Protein AF-Q9NPH9-F1 (afdb_monomer)

InterPro domains:
  IPR009079 Four-helical cytokine-like, core [G3DSA:1.20.1250.10] (32-166)
  IPR009079 Four-helical cytokine-like, core [SSF47266] (28-167)
  IPR020423 Interleukin-10, conserved site [PS00520] (74-94)
  IPR020443 Interleukin-10/19/20/24/26 [PF00726] (58-164)
  IPR020443 Interleukin-10/19/20/24/26 [PTHR48482] (6-169)

GO terms:
  GO:0001819 positive regulation of cytokine production (P, IDA)
  GO:0005125 cytokine activity (F, IDA)
  GO:0005576 extracellular region (C, IDA)
  GO:0005829 cytosol (C, IDA)
  GO:0045944 positive regulation of transcription by RNA polymerase II (P, IDA)
  GO:0032874 positive regulation of stress-activated MAPK cascade (P, IDA)
  GO:0046427 positive regulation of receptor signaling pathway via JAK-STAT (P, IDA)
  GO:0051897 positive regulation of phosphatidylinositol 3-kinase/protein kinase B signal transduction (P, IDA)
  GO:0050680 negative regulation of epithelial cell proliferation (P, IDA)
  GO:0070374 positive regulation of ERK1 and ERK2 cascade (P, IDA)
  GO:0007267 cell-cell signaling (P, TAS)
  GO:0005576 extracellular region (C, TAS)

Nearest PDB structures (foldseek):
  1lk3-assembly2_B  TM=7.742E-01  e=1.056E-04  Homo sapiens
  3dgc-assembly1_L  TM=6.276E-01  e=2.672E-03  Homo sapiens
  1m4r-assembly1_A  TM=6.116E-01  e=4.617E-03  Homo sapiens
  5t5w-assembly1_C  TM=5.402E-01  e=2.307E+00  Homo sapiens
  1cnt-assembly1_1  TM=4.475E-01  e=2.958E+00  Homo sapiens

Foldseek 3Di:
DPPVPCCVQPPPPDDDPDDPDPDDPPPPLLAQDPLVVLLVLLVVLVVLLVVVLVVDDALPPPPDALDDPVLLVCCLPPLLSVLLVLVCCLCVQLVPDPPPDPSSVVSSVSSVVSSVSVCSVRDDDDDPDDDPSSVVSVVVLPVVPPSSNSNCSVCVSVVSVSSNVSSVPPD

Radius of gyration: 18.12 Å; Cα contacts (8 Å, |Δi|>4): 121; chains: 1; bounding box: 45×43×51 Å

Organism: Homo sapiens (NCBI:txid9606)

Sequence (171 aa):
MLVNFILRCGLLLVTLSLAIAKHKQSSFTKSCYPRGTLSQAVDALYIKAAWLKATIPEDRIKNIRLLKKKTKKQFMKNCQFQEQLLSFFMEDVFGQLQLQGCKKIRFVEDFHSLRQKLSHCISCASSAREMKSITRMKRIFYRIGNKGIYKAISELDILLSWIKKLLESSQ

Solvent-accessible surface area (backbone atoms only — not comparable to full-atom values): 10486 Å² total; per-residue (Å²): 144,73,74,69,67,54,54,77,77,57,78,84,86,75,85,84,90,72,80,87,68,84,71,76,79,68,86,68,74,68,66,49,67,60,64,66,63,55,48,52,52,51,55,54,44,52,58,46,46,54,54,51,47,71,75,48,72,80,65,81,65,81,92,64,73,81,88,39,78,70,54,52,58,41,48,74,71,31,55,62,52,39,50,54,50,55,46,43,45,55,57,62,37,54,62,68,45,84,72,72,52,69,70,50,48,50,45,52,53,51,50,50,52,48,54,56,51,47,55,40,59,51,86,52,82,89,67,93,70,82,49,71,70,55,56,54,39,50,54,54,36,60,73,53,45,79,57,25,42,32,42,53,52,69,45,40,68,58,54,51,52,50,52,51,51,45,60,70,66,66,119

Structure (mmCIF, N/CA/C/O backbone):
data_AF-Q9NPH9-F1
#
_entry.id   AF-Q9NPH9-F1
#
loop_
_atom_site.group_PDB
_atom_site.id
_atom_site.type_symbol
_atom_site.label_atom_id
_atom_site.label_alt_id
_atom_site.label_comp_id
_atom_site.label_asym_id
_atom_site.label_entity_id
_atom_site.label_seq_id
_atom_site.pdbx_PDB_ins_code
_atom_site.Cartn_x
_atom_site.Cartn_y
_atom_site.Cartn_z
_atom_site.occupancy
_atom_site.B_iso_or_equiv
_atom_site.auth_seq_id
_atom_site.auth_comp_id
_atom_site.auth_asym_id
_atom_site.auth_atom_id
_atom_site.pdbx_PDB_model_num
ATOM 1 N N . MET A 1 1 ? -30.668 26.064 2.840 1.00 47.31 1 MET A N 1
ATOM 2 C CA . MET A 1 1 ? -29.296 26.527 2.514 1.00 47.31 1 MET A CA 1
ATOM 3 C C . MET A 1 1 ? -28.461 25.429 1.830 1.00 47.31 1 MET A C 1
ATOM 5 O O . MET A 1 1 ? -27.363 25.128 2.276 1.00 47.31 1 MET A O 1
ATOM 9 N N . LEU A 1 2 ? -28.961 24.816 0.745 1.00 50.06 2 LEU A N 1
ATOM 10 C CA . LEU A 1 2 ? -28.302 23.675 0.071 1.00 50.06 2 LEU A CA 1
ATOM 11 C C . LEU A 1 2 ? -27.801 24.007 -1.354 1.00 50.06 2 LEU A C 1
ATOM 13 O O . LEU A 1 2 ? -27.032 23.255 -1.939 1.00 50.06 2 LEU A O 1
ATOM 17 N N . VAL A 1 3 ? -28.216 25.152 -1.905 1.00 50.88 3 VAL A N 1
ATOM 18 C CA . VAL A 1 3 ? -28.078 25.476 -3.338 1.00 50.88 3 VAL A CA 1
ATOM 19 C C . VAL A 1 3 ? -26.716 26.109 -3.684 1.00 50.88 3 VAL A C 1
ATOM 21 O O . VAL A 1 3 ? -26.229 25.958 -4.798 1.00 50.88 3 VAL A O 1
ATOM 24 N N . ASN A 1 4 ? -26.013 26.708 -2.716 1.00 49.88 4 ASN A N 1
ATOM 25 C CA . ASN A 1 4 ? -24.726 27.382 -2.964 1.00 49.88 4 ASN A CA 1
ATOM 26 C C . ASN A 1 4 ? -23.490 26.460 -2.940 1.00 49.88 4 ASN A C 1
ATOM 28 O O . ASN A 1 4 ? -22.413 26.875 -3.364 1.00 49.88 4 ASN A O 1
ATOM 32 N N . PHE A 1 5 ? -23.599 25.218 -2.452 1.00 45.75 5 PHE A N 1
ATOM 33 C CA . PHE A 1 5 ? -22.420 24.352 -2.277 1.00 45.75 5 PHE A CA 1
ATOM 34 C C . PHE A 1 5 ? -22.034 23.591 -3.553 1.00 45.75 5 PHE A C 1
ATOM 36 O O . PHE A 1 5 ? -20.860 23.296 -3.774 1.00 45.75 5 PHE A O 1
ATOM 43 N N . ILE A 1 6 ? -23.010 23.345 -4.430 1.00 51.31 6 ILE A N 1
ATOM 44 C CA . ILE A 1 6 ? -22.791 22.735 -5.749 1.00 51.31 6 ILE A CA 1
ATOM 45 C C . ILE A 1 6 ? -22.125 23.749 -6.698 1.00 51.31 6 ILE A C 1
ATOM 47 O O . ILE A 1 6 ? -21.291 23.380 -7.520 1.00 51.31 6 ILE A O 1
ATOM 51 N N . LEU A 1 7 ? -22.364 25.046 -6.485 1.00 53.09 7 LEU A N 1
ATOM 52 C CA . LEU A 1 7 ? -21.832 26.132 -7.307 1.00 53.09 7 LEU A CA 1
ATOM 53 C C . LEU A 1 7 ? -20.306 26.332 -7.173 1.00 53.09 7 LEU A C 1
ATOM 55 O O . LEU A 1 7 ? -19.668 26.820 -8.096 1.00 53.09 7 LEU A O 1
ATOM 59 N N . ARG A 1 8 ? -19.684 25.924 -6.054 1.00 53.66 8 ARG A N 1
ATOM 60 C CA . ARG A 1 8 ? -18.225 26.072 -5.836 1.00 53.66 8 ARG A CA 1
ATOM 61 C C . ARG A 1 8 ? -17.375 24.874 -6.266 1.00 53.66 8 ARG A C 1
ATOM 63 O O . ARG A 1 8 ? -16.157 25.010 -6.340 1.00 53.66 8 ARG A O 1
ATOM 70 N N . CYS A 1 9 ? -17.988 23.727 -6.559 1.00 58.88 9 CYS A N 1
ATOM 71 C CA . CYS A 1 9 ? -17.294 22.572 -7.148 1.00 58.88 9 CYS A CA 1
ATOM 72 C C . CYS A 1 9 ? -17.786 22.242 -8.568 1.00 58.88 9 CYS A C 1
ATOM 74 O O . CYS A 1 9 ? -17.168 21.412 -9.223 1.00 58.88 9 CYS A O 1
ATOM 76 N N . GLY A 1 10 ? -18.852 22.892 -9.054 1.00 46.88 10 GLY A N 1
ATOM 77 C CA . GLY A 1 10 ? -19.528 22.560 -10.311 1.00 46.88 10 GLY A CA 1
ATOM 78 C C . GLY A 1 10 ? -19.914 23.764 -11.173 1.00 46.88 10 GLY A C 1
ATOM 79 O O . GLY A 1 10 ? -21.005 23.767 -11.731 1.00 46.88 10 GLY A O 1
ATOM 80 N N . LEU A 1 11 ? -19.042 24.771 -11.310 1.00 52.25 11 LEU A N 1
ATOM 81 C CA . LEU A 1 11 ? -19.232 25.861 -12.279 1.00 52.25 11 LEU A CA 1
ATOM 82 C C . LEU A 1 11 ? -18.297 25.732 -13.489 1.00 52.25 11 LEU A C 1
ATOM 84 O O . LEU A 1 11 ? -17.481 26.604 -13.746 1.00 52.25 11 LEU A O 1
ATOM 88 N N . LEU A 1 12 ? -18.418 24.626 -14.225 1.00 50.47 12 LEU A N 1
ATOM 89 C CA . LEU A 1 12 ? -18.003 24.521 -15.630 1.00 50.47 12 LEU A CA 1
ATOM 90 C C . LEU A 1 12 ? -18.979 23.584 -16.363 1.00 50.47 12 LEU A C 1
ATOM 92 O O . LEU A 1 12 ? -18.614 22.531 -16.870 1.00 50.47 12 LEU A O 1
ATOM 96 N N . LEU A 1 13 ? -20.256 23.964 -16.381 1.00 47.03 13 LEU A N 1
ATOM 97 C CA . LEU A 1 13 ? -21.241 23.455 -17.338 1.00 47.03 13 LEU A CA 1
ATOM 98 C C . LEU A 1 13 ? -21.888 24.656 -18.027 1.00 47.03 13 LEU A C 1
ATOM 100 O O . LEU A 1 13 ? -23.047 24.980 -17.798 1.00 47.03 13 LEU A O 1
ATOM 104 N N . VAL A 1 14 ? -21.090 25.351 -18.838 1.00 58.16 14 VAL A N 1
ATOM 105 C CA . VAL A 1 14 ? -21.556 26.359 -19.793 1.00 58.16 14 VAL A CA 1
ATOM 106 C C . VAL A 1 14 ? -20.788 26.125 -21.097 1.00 58.16 14 VAL A C 1
ATOM 108 O O . VAL A 1 14 ? -19.613 26.451 -21.214 1.00 58.16 14 VAL A O 1
ATOM 111 N N . THR A 1 15 ? -21.469 25.440 -22.019 1.00 50.47 15 THR A N 1
ATOM 112 C CA . THR A 1 15 ? -21.299 25.460 -23.483 1.00 50.47 15 THR A CA 1
ATOM 113 C C . THR A 1 15 ? -19.872 25.392 -24.046 1.00 50.47 15 THR A C 1
ATOM 115 O O . THR A 1 15 ? -19.269 26.415 -24.361 1.00 50.47 15 THR A O 1
ATOM 118 N N . LEU A 1 16 ? -19.385 24.178 -24.325 1.00 49.97 16 LEU A N 1
ATOM 119 C CA . LEU A 1 16 ? -18.360 23.968 -25.354 1.00 49.97 16 LEU A CA 1
ATOM 120 C C . LEU A 1 16 ? -18.829 22.915 -26.366 1.00 49.97 16 LEU A C 1
ATOM 122 O O . LEU A 1 16 ? -18.339 21.792 -26.433 1.00 49.97 16 LEU A O 1
ATOM 126 N N . SER A 1 17 ? -19.828 23.285 -27.157 1.00 46.22 17 SER A N 1
ATOM 127 C CA . SER A 1 17 ? -20.087 22.678 -28.456 1.00 46.22 17 SER A CA 1
ATOM 128 C C . SER A 1 17 ? -19.199 23.380 -29.479 1.00 46.22 17 SER A C 1
ATOM 130 O O . SER A 1 17 ? -19.593 24.420 -29.986 1.00 46.22 17 SER A O 1
ATOM 132 N N . LEU A 1 18 ? -18.003 22.848 -29.755 1.00 54.47 18 LEU A N 1
ATOM 133 C CA . LEU A 1 18 ? -17.266 23.112 -30.998 1.00 54.47 18 LEU A CA 1
ATOM 134 C C . LEU A 1 18 ? -16.181 22.036 -31.213 1.00 54.47 18 LEU A C 1
ATOM 136 O O . LEU A 1 18 ? -15.230 21.927 -30.448 1.00 54.47 18 LEU A O 1
ATOM 140 N N . ALA A 1 19 ? -16.362 21.251 -32.277 1.00 52.44 19 ALA A N 1
ATOM 141 C CA . ALA A 1 19 ? -15.342 20.492 -33.004 1.00 52.44 19 ALA A CA 1
ATOM 142 C C . ALA A 1 19 ? -14.420 19.540 -32.208 1.00 52.44 19 ALA A C 1
ATOM 144 O O . ALA A 1 19 ? -13.246 19.823 -31.977 1.00 52.44 19 ALA A O 1
ATOM 145 N N . ILE A 1 20 ? -14.882 18.306 -31.968 1.00 53.62 20 ILE A N 1
ATOM 146 C CA . ILE A 1 20 ? -13.955 17.167 -31.884 1.00 53.62 20 ILE A CA 1
ATOM 147 C C . ILE A 1 20 ? -13.510 16.862 -33.318 1.00 53.62 20 ILE A C 1
ATOM 149 O O . ILE A 1 20 ? -14.086 16.026 -34.016 1.00 53.62 20 ILE A O 1
ATOM 153 N N . ALA A 1 21 ? -12.496 17.588 -33.784 1.00 53.72 21 ALA A N 1
ATOM 154 C CA . ALA A 1 21 ? -11.709 17.146 -34.919 1.00 53.72 21 ALA A CA 1
ATOM 155 C C . ALA A 1 21 ? -11.165 15.751 -34.582 1.00 53.72 21 ALA A C 1
ATOM 157 O O . ALA A 1 21 ? -10.571 15.548 -33.521 1.00 53.72 21 ALA A O 1
ATOM 158 N N . LYS A 1 22 ? -11.392 14.785 -35.478 1.00 45.22 22 LYS A N 1
ATOM 159 C CA . LYS A 1 22 ? -10.756 13.464 -35.460 1.00 45.22 22 LYS A CA 1
ATOM 160 C C . LYS A 1 22 ? -9.239 13.660 -35.494 1.00 45.22 22 LYS A C 1
ATOM 162 O O . LYS A 1 22 ? -8.631 13.659 -36.562 1.00 45.22 22 LYS A O 1
ATOM 167 N N . HIS A 1 23 ? -8.621 13.833 -34.332 1.00 45.97 23 HIS A N 1
ATOM 168 C CA . HIS A 1 23 ? -7.181 13.747 -34.221 1.00 45.97 23 HIS A CA 1
ATOM 169 C C . HIS A 1 23 ? -6.832 12.279 -34.440 1.00 45.97 23 HIS A C 1
ATOM 171 O O . HIS A 1 23 ? -7.112 11.423 -33.600 1.00 45.97 23 HIS A O 1
ATOM 177 N N . LYS A 1 24 ? -6.262 11.992 -35.616 1.00 41.03 24 LYS A N 1
ATOM 178 C CA . LYS A 1 24 ? -5.525 10.760 -35.905 1.00 41.03 24 LYS A CA 1
ATOM 179 C C . LYS A 1 24 ? -4.691 10.445 -34.667 1.00 41.03 24 LYS A C 1
ATOM 181 O O . LYS A 1 24 ? -3.828 11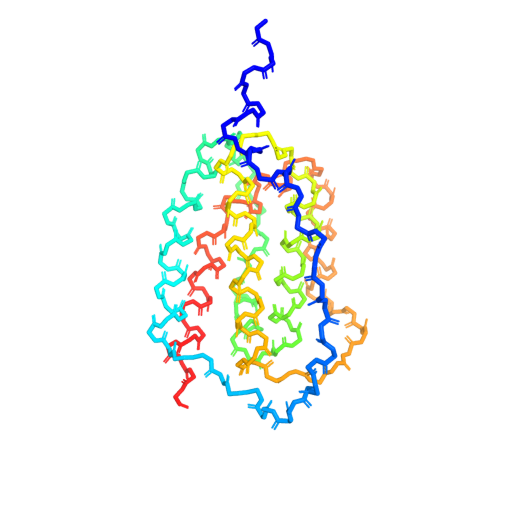.238 -34.291 1.00 41.03 24 LYS A O 1
ATOM 186 N N . GLN A 1 25 ? -4.994 9.339 -34.003 1.00 44.53 25 GLN A N 1
ATOM 187 C CA . GLN A 1 25 ? -4.185 8.833 -32.910 1.00 44.53 25 GLN A CA 1
ATOM 188 C C . GLN A 1 25 ? -2.848 8.445 -33.539 1.00 44.53 25 GLN A C 1
ATOM 190 O O . GLN A 1 25 ? -2.726 7.381 -34.142 1.00 44.53 25 GLN A O 1
ATOM 195 N N . SER A 1 26 ? -1.878 9.363 -33.519 1.00 41.09 26 SER A N 1
ATOM 196 C CA . SER A 1 26 ? -0.515 8.997 -33.861 1.00 41.09 26 SER A CA 1
ATOM 197 C C . SER A 1 26 ? -0.116 7.910 -32.875 1.00 41.09 26 SER A C 1
ATOM 199 O O . SER A 1 26 ? -0.468 7.949 -31.691 1.00 41.09 26 SER A O 1
ATOM 201 N N . SER A 1 27 ? 0.560 6.895 -33.391 1.00 43.25 27 SER A N 1
ATOM 202 C CA . SER A 1 27 ? 1.155 5.821 -32.617 1.00 43.25 27 SER A CA 1
ATOM 203 C C . SER A 1 27 ? 2.280 6.390 -31.751 1.00 43.25 27 SER A C 1
ATOM 205 O O . SER A 1 27 ? 3.456 6.141 -31.996 1.00 43.25 27 SER A O 1
ATOM 207 N N . PHE A 1 28 ? 1.941 7.197 -30.748 1.00 49.34 28 PHE A N 1
ATOM 208 C CA . PHE A 1 28 ? 2.839 7.454 -29.643 1.00 49.34 28 PHE A CA 1
ATOM 209 C C . PHE A 1 28 ? 2.951 6.128 -28.905 1.00 49.34 28 PHE A C 1
ATOM 211 O O . PHE A 1 28 ? 2.032 5.706 -28.197 1.00 49.34 28 PHE A O 1
ATOM 218 N N . THR A 1 29 ? 4.072 5.437 -29.116 1.00 56.03 29 THR A N 1
ATOM 219 C CA . THR A 1 29 ? 4.568 4.437 -28.174 1.00 56.03 29 THR A CA 1
ATOM 220 C C . THR A 1 29 ? 4.394 5.033 -26.786 1.00 56.03 29 THR A C 1
ATOM 222 O O . THR A 1 29 ? 4.951 6.098 -26.521 1.00 56.03 29 THR A O 1
ATOM 225 N N . LYS A 1 30 ? 3.546 4.417 -25.951 1.00 63.69 30 LYS A N 1
ATOM 226 C CA . LYS A 1 30 ? 3.245 4.898 -24.599 1.00 63.69 30 LYS A CA 1
ATOM 227 C C . LYS A 1 30 ? 4.547 4.937 -23.803 1.00 63.69 30 LYS A C 1
ATOM 229 O O . LYS A 1 30 ? 4.932 3.942 -23.201 1.00 63.69 30 LYS A O 1
ATOM 234 N N . SER A 1 31 ? 5.253 6.059 -23.845 1.00 77.38 31 SER A N 1
ATOM 235 C CA . SER A 1 31 ? 6.422 6.270 -23.012 1.00 77.38 31 SER A CA 1
ATOM 236 C C . SER A 1 31 ? 5.932 6.450 -21.586 1.00 77.38 31 SER A C 1
ATOM 238 O O . SER A 1 31 ? 4.980 7.198 -21.340 1.00 77.38 31 SER A O 1
ATOM 240 N N . CYS A 1 32 ? 6.579 5.774 -20.644 1.00 85.69 32 CYS A N 1
ATOM 241 C CA . CYS A 1 32 ? 6.327 6.009 -19.232 1.00 85.69 32 CYS A CA 1
ATOM 242 C C . CYS A 1 32 ? 6.530 7.497 -18.898 1.00 85.69 32 CYS A C 1
ATOM 244 O O . CYS A 1 32 ? 7.422 8.155 -19.437 1.00 85.69 32 CYS A O 1
ATOM 246 N N . TYR A 1 33 ? 5.697 8.030 -18.005 1.00 87.31 33 TYR A N 1
ATOM 247 C CA . TYR A 1 33 ? 5.866 9.391 -17.501 1.00 87.31 33 TYR A CA 1
ATOM 248 C C . TYR A 1 33 ? 7.199 9.526 -16.747 1.00 87.31 33 TYR A C 1
ATOM 250 O O . TYR A 1 33 ? 7.626 8.565 -16.100 1.00 87.31 33 TYR A O 1
ATOM 258 N N . PRO A 1 34 ? 7.835 10.714 -16.745 1.00 88.88 34 PRO A N 1
ATOM 259 C CA . PRO A 1 34 ? 9.049 10.931 -15.969 1.00 88.88 34 PRO A CA 1
ATOM 260 C C . PRO A 1 34 ? 8.847 10.552 -14.499 1.00 88.88 34 PRO A C 1
ATOM 262 O O . PRO A 1 34 ? 7.853 10.932 -13.870 1.00 88.88 34 PRO A O 1
ATOM 265 N N . ARG A 1 35 ? 9.817 9.829 -13.925 1.00 87.94 35 ARG A N 1
ATOM 266 C CA . ARG A 1 35 ? 9.748 9.326 -12.542 1.00 87.94 35 ARG A CA 1
ATOM 267 C C . ARG A 1 35 ? 9.454 10.438 -11.532 1.00 87.94 35 ARG A C 1
ATOM 269 O O . ARG A 1 35 ? 8.642 10.239 -10.632 1.00 87.94 35 ARG A O 1
ATOM 276 N N . GLY A 1 36 ? 10.061 11.615 -11.711 1.00 91.00 36 GLY A N 1
ATOM 277 C CA . GLY A 1 36 ? 9.828 12.785 -10.859 1.00 91.00 36 GLY A CA 1
ATOM 278 C C . GLY A 1 36 ? 8.357 13.210 -10.825 1.00 91.00 36 GLY A C 1
ATOM 279 O O . GLY A 1 36 ? 7.804 13.417 -9.749 1.00 91.00 36 GLY A O 1
ATOM 280 N N . THR A 1 37 ? 7.689 13.232 -11.981 1.00 92.50 37 THR A N 1
ATOM 281 C CA . THR A 1 37 ? 6.261 13.564 -12.091 1.00 92.50 37 THR A CA 1
ATOM 282 C C . THR A 1 37 ? 5.377 12.537 -11.383 1.00 92.50 37 THR A C 1
ATOM 284 O O . THR A 1 37 ? 4.415 12.905 -10.708 1.00 92.50 37 THR A O 1
ATOM 287 N N . LEU A 1 38 ? 5.693 11.245 -11.512 1.00 93.56 38 LEU A N 1
ATOM 288 C CA . LEU A 1 38 ? 4.961 10.177 -10.824 1.00 93.56 38 LEU A CA 1
ATOM 289 C C . LEU A 1 38 ? 5.169 10.242 -9.307 1.00 93.56 38 LEU A C 1
ATOM 291 O O . LEU A 1 38 ? 4.197 10.163 -8.560 1.00 93.56 38 LEU A O 1
ATOM 295 N N . SER A 1 39 ? 6.410 10.441 -8.851 1.00 94.25 39 SER A N 1
ATOM 296 C CA . SER A 1 39 ? 6.721 10.579 -7.423 1.00 94.25 39 SER A CA 1
ATOM 297 C C . SER A 1 39 ? 5.991 11.771 -6.807 1.00 94.25 39 SER A C 1
ATOM 299 O O . SER A 1 39 ? 5.344 11.616 -5.777 1.00 94.25 39 SER A O 1
ATOM 301 N N . GLN A 1 40 ? 6.007 12.932 -7.469 1.00 95.31 40 GLN A N 1
ATOM 302 C CA . GLN A 1 40 ? 5.276 14.119 -7.017 1.00 95.31 40 GLN A CA 1
ATOM 303 C C . GLN A 1 40 ? 3.763 13.872 -6.927 1.00 95.31 40 GLN A C 1
ATOM 305 O O . G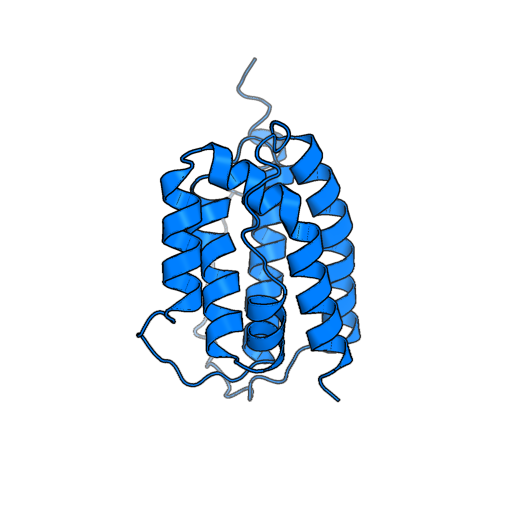LN A 1 40 ? 3.118 14.323 -5.981 1.00 95.31 40 GLN A O 1
ATOM 310 N N . ALA A 1 41 ? 3.187 13.124 -7.875 1.00 96.31 41 ALA A N 1
ATOM 311 C CA . ALA A 1 41 ? 1.774 12.752 -7.820 1.00 96.31 41 ALA A CA 1
ATOM 312 C C . ALA A 1 41 ? 1.462 11.851 -6.611 1.00 96.31 41 ALA A C 1
ATOM 314 O O . ALA A 1 41 ? 0.440 12.044 -5.949 1.00 96.31 41 ALA A O 1
ATOM 315 N N . VAL A 1 42 ? 2.349 10.902 -6.287 1.00 97.12 42 VAL A N 1
ATOM 316 C CA . VAL A 1 42 ? 2.222 10.054 -5.089 1.00 97.12 42 VAL A CA 1
ATOM 317 C C . VAL A 1 42 ? 2.353 10.885 -3.807 1.00 97.12 42 VAL A C 1
ATOM 319 O O . VAL A 1 42 ? 1.554 10.710 -2.889 1.00 97.12 42 VAL A O 1
ATOM 322 N N . ASP A 1 43 ? 3.294 11.829 -3.753 1.00 97.00 43 ASP A N 1
ATOM 323 C CA . ASP A 1 43 ? 3.496 12.716 -2.599 1.00 97.00 43 ASP A CA 1
ATOM 324 C C . ASP A 1 43 ? 2.284 13.634 -2.358 1.00 97.00 43 ASP A C 1
ATOM 326 O O . ASP A 1 43 ? 1.814 13.777 -1.226 1.00 97.00 43 ASP A O 1
ATOM 330 N N . ALA A 1 44 ? 1.687 14.182 -3.420 1.00 96.69 44 ALA A N 1
ATOM 331 C CA . ALA A 1 44 ? 0.442 14.943 -3.317 1.00 96.69 44 ALA A CA 1
ATOM 332 C C . ALA A 1 44 ? -0.726 14.077 -2.805 1.00 96.69 44 ALA A C 1
ATOM 334 O O . ALA A 1 44 ? -1.539 14.531 -1.991 1.00 96.69 44 ALA A O 1
ATOM 335 N N . LEU A 1 45 ? -0.803 12.819 -3.249 1.00 97.69 45 LEU A N 1
ATOM 336 C CA . LEU A 1 45 ? -1.809 11.867 -2.783 1.00 97.69 45 LEU A CA 1
ATOM 337 C C . LEU A 1 45 ? -1.623 11.486 -1.316 1.00 97.69 45 LEU A C 1
ATOM 339 O O . LEU A 1 45 ? -2.629 11.307 -0.642 1.00 97.69 45 LEU A O 1
ATOM 343 N N . TYR A 1 46 ? -0.397 11.426 -0.789 1.00 97.06 46 TYR A N 1
ATOM 344 C CA . TYR A 1 46 ? -0.166 11.202 0.644 1.00 97.06 46 TYR A CA 1
ATOM 345 C C . TYR A 1 46 ? -0.839 12.266 1.511 1.00 97.06 46 TYR A C 1
ATOM 347 O O . TYR A 1 46 ? -1.538 11.939 2.473 1.00 97.06 46 TYR A O 1
ATOM 355 N N . ILE A 1 47 ? -0.690 13.539 1.136 1.00 96.00 47 ILE A N 1
ATOM 356 C CA . ILE A 1 47 ? -1.317 14.657 1.849 1.00 96.00 47 ILE A CA 1
ATOM 357 C C . ILE A 1 47 ? -2.841 14.523 1.773 1.00 96.00 47 ILE A C 1
ATOM 359 O O . ILE A 1 47 ? -3.534 14.574 2.790 1.00 96.00 47 ILE A O 1
ATOM 363 N N . LYS A 1 48 ? -3.387 14.300 0.572 1.00 96.44 48 LYS A N 1
ATOM 364 C CA . LYS A 1 48 ? -4.839 14.167 0.367 1.00 96.44 48 LYS A CA 1
ATOM 365 C C . LYS A 1 48 ? -5.416 12.907 1.032 1.00 96.44 48 LYS A C 1
ATOM 367 O O . LYS A 1 48 ? -6.544 12.957 1.515 1.00 96.44 48 LYS A O 1
ATOM 372 N N . ALA A 1 49 ? -4.647 11.824 1.131 1.00 96.38 49 ALA A N 1
ATOM 373 C CA . ALA A 1 49 ? -5.010 10.600 1.842 1.00 96.38 49 ALA A CA 1
ATOM 374 C C . ALA A 1 49 ? -5.152 10.841 3.348 1.00 96.38 49 ALA A C 1
ATOM 376 O O . ALA A 1 49 ? -6.112 10.361 3.949 1.00 96.38 49 ALA A O 1
ATOM 377 N N . ALA A 1 50 ? -4.250 11.623 3.953 1.00 95.81 50 ALA A N 1
ATOM 378 C CA . ALA A 1 50 ? -4.361 12.014 5.357 1.00 95.81 50 ALA A CA 1
ATOM 379 C C . ALA A 1 50 ? -5.646 12.820 5.613 1.00 95.81 50 ALA A C 1
ATOM 381 O O . ALA A 1 50 ? -6.393 12.517 6.546 1.00 95.81 50 ALA A O 1
ATOM 382 N N . TRP A 1 51 ? -5.965 13.775 4.730 1.00 94.25 51 TRP A N 1
ATOM 383 C CA . TRP A 1 51 ? -7.236 14.502 4.784 1.00 94.25 51 TRP A CA 1
ATOM 384 C C . TRP A 1 51 ? -8.441 13.574 4.623 1.00 94.25 51 TRP A C 1
ATOM 386 O O . TRP A 1 51 ? -9.383 13.670 5.402 1.00 94.25 51 TRP A O 1
ATOM 396 N N . LEU A 1 52 ? -8.422 12.662 3.646 1.00 94.50 52 LEU A N 1
ATOM 397 C CA . LEU A 1 52 ? -9.510 11.709 3.430 1.00 94.50 52 LEU A CA 1
ATOM 398 C C . LEU A 1 52 ? -9.735 10.835 4.670 1.00 94.50 52 LEU A C 1
ATOM 400 O O . LEU A 1 52 ? -10.873 10.701 5.120 1.00 94.50 52 LEU A O 1
ATOM 404 N N . LYS A 1 53 ? -8.656 10.307 5.257 1.00 94.19 53 LYS A N 1
ATOM 405 C CA . LYS A 1 53 ? -8.684 9.498 6.481 1.00 94.19 53 LYS A CA 1
ATOM 406 C C . LYS A 1 53 ? -9.302 10.253 7.660 1.00 94.19 53 LYS A C 1
ATOM 408 O O . LYS A 1 53 ? -10.047 9.651 8.420 1.00 94.19 53 LYS A O 1
ATOM 413 N N . ALA A 1 54 ? -9.070 11.561 7.772 1.00 93.25 54 ALA A N 1
ATOM 414 C CA . ALA A 1 54 ? -9.686 12.401 8.803 1.00 93.25 54 ALA A CA 1
ATOM 415 C C . ALA A 1 54 ? -11.193 12.665 8.585 1.00 93.25 54 ALA A C 1
ATOM 417 O O . ALA A 1 54 ? -11.880 13.075 9.514 1.00 93.25 54 ALA A O 1
ATOM 418 N N . THR A 1 55 ? -11.726 12.441 7.376 1.00 91.62 55 THR A N 1
ATOM 419 C CA . THR A 1 55 ? -13.154 12.674 7.054 1.00 91.62 55 THR A CA 1
ATOM 420 C C . THR A 1 55 ? -14.049 11.446 7.217 1.00 91.62 55 THR A C 1
ATOM 422 O O . THR A 1 55 ? -15.249 11.523 6.944 1.00 91.62 55 THR A O 1
ATOM 425 N N . ILE A 1 56 ? -13.478 10.304 7.596 1.00 90.75 56 ILE A N 1
ATOM 426 C CA . ILE A 1 56 ? -14.197 9.040 7.768 1.00 90.75 56 ILE A CA 1
ATOM 427 C C . ILE A 1 56 ? -14.097 8.566 9.225 1.00 90.75 56 ILE A C 1
ATOM 429 O O . ILE A 1 56 ? -13.157 8.944 9.925 1.00 90.75 56 ILE A O 1
ATOM 433 N N . PRO A 1 57 ? -15.030 7.722 9.700 1.00 93.75 57 PRO A N 1
ATOM 434 C CA . PRO A 1 57 ? -14.887 7.057 10.989 1.00 93.75 57 PRO A CA 1
ATOM 435 C C . PRO A 1 57 ? -13.573 6.275 11.097 1.00 93.75 57 PRO A C 1
ATOM 437 O O . PRO A 1 57 ? -13.106 5.678 10.125 1.00 93.75 57 PRO A O 1
ATOM 440 N N . GLU A 1 58 ? -13.000 6.236 12.300 1.00 93.81 58 GLU A N 1
ATOM 441 C CA . GLU A 1 58 ? -11.764 5.497 12.553 1.00 93.81 58 GLU A CA 1
ATOM 442 C C . GLU A 1 58 ? -11.946 3.987 12.309 1.00 93.81 58 GLU A C 1
ATOM 444 O O . GLU A 1 58 ? -12.947 3.377 12.701 1.00 93.81 58 GLU A O 1
ATOM 449 N N . ASP A 1 59 ? -10.933 3.352 11.718 1.00 96.00 59 ASP A N 1
ATOM 450 C CA . ASP A 1 59 ? -10.856 1.898 11.642 1.00 96.00 59 ASP A CA 1
ATOM 451 C C . ASP A 1 59 ? -10.605 1.275 13.026 1.00 96.00 59 ASP A C 1
ATOM 453 O O . ASP A 1 59 ? -9.484 1.257 13.546 1.00 96.00 59 ASP A O 1
ATOM 457 N N . ARG A 1 60 ? -11.665 0.704 13.602 1.00 95.00 60 ARG A N 1
ATOM 458 C CA . ARG A 1 60 ? -11.627 -0.007 14.890 1.00 95.00 60 ARG A CA 1
ATOM 459 C C . ARG A 1 60 ? -11.289 -1.500 14.776 1.00 95.00 60 ARG A C 1
ATOM 461 O O . ARG A 1 60 ? -11.161 -2.168 15.797 1.00 95.00 60 ARG A O 1
ATOM 468 N N . ILE A 1 61 ? -11.134 -2.063 13.575 1.00 94.75 61 ILE A N 1
ATOM 469 C CA . ILE A 1 61 ? -10.887 -3.504 13.394 1.00 94.75 61 ILE A CA 1
ATOM 470 C C . ILE A 1 61 ? -9.374 -3.761 13.362 1.00 94.75 61 ILE A C 1
ATOM 472 O O . ILE A 1 61 ? -8.771 -3.847 12.299 1.00 94.75 61 ILE A O 1
ATOM 476 N N . LYS A 1 62 ? -8.711 -3.908 14.509 1.00 93.06 62 LYS A N 1
ATOM 477 C CA . LYS A 1 62 ? -7.234 -4.015 14.533 1.00 93.06 62 LYS A CA 1
ATOM 478 C C . LYS A 1 62 ? -6.679 -5.403 14.142 1.00 93.06 62 LYS A C 1
ATOM 480 O O . LYS A 1 62 ? -5.541 -5.504 13.698 1.00 93.06 62 LYS A O 1
ATOM 485 N N . ASN A 1 63 ? -7.475 -6.473 14.238 1.00 94.62 63 ASN A N 1
ATOM 486 C CA . ASN A 1 63 ? -7.049 -7.860 13.961 1.00 94.62 63 ASN A CA 1
ATOM 487 C C . ASN A 1 63 ? -7.089 -8.267 12.471 1.00 94.62 63 ASN A C 1
ATOM 489 O O . ASN A 1 63 ? -6.621 -9.347 12.104 1.00 94.62 63 ASN A O 1
ATOM 493 N N . ILE A 1 64 ? -7.647 -7.425 11.597 1.00 95.38 64 ILE A N 1
ATOM 494 C CA . ILE A 1 64 ? -7.718 -7.669 10.153 1.00 95.38 64 ILE A CA 1
ATOM 495 C C . ILE A 1 64 ? -6.851 -6.640 9.435 1.00 95.38 64 ILE A C 1
ATOM 497 O O . ILE A 1 64 ? -7.024 -5.440 9.615 1.00 95.38 64 ILE A O 1
ATOM 501 N N . ARG A 1 65 ? -5.970 -7.122 8.557 1.00 96.31 65 ARG A N 1
ATOM 502 C CA . ARG A 1 65 ? -5.190 -6.292 7.634 1.00 96.31 65 ARG A CA 1
ATOM 503 C C . ARG A 1 65 ? -5.489 -6.696 6.197 1.00 96.31 65 ARG A C 1
ATOM 505 O O . ARG A 1 65 ? -5.362 -7.886 5.877 1.00 96.31 65 ARG A O 1
ATOM 512 N N . LEU A 1 66 ? -5.879 -5.745 5.351 1.00 97.62 66 LEU A N 1
ATOM 513 C CA . LEU A 1 66 ? -6.137 -5.997 3.929 1.00 97.62 66 LEU A CA 1
ATOM 514 C C . LEU A 1 66 ? -4.808 -6.122 3.170 1.00 97.62 66 LEU A C 1
ATOM 516 O O . LEU A 1 66 ? -4.554 -7.134 2.509 1.00 97.62 66 LEU A O 1
ATOM 520 N N . LEU A 1 67 ? -3.906 -5.160 3.363 1.00 97.62 67 LEU A N 1
ATOM 521 C CA . LEU A 1 67 ? -2.599 -5.070 2.719 1.00 97.62 67 LEU A CA 1
ATOM 522 C C . LEU A 1 67 ? -1.517 -5.762 3.558 1.00 97.62 67 LEU A C 1
ATOM 524 O O . LEU A 1 67 ? -0.872 -5.181 4.431 1.00 97.62 67 LEU A O 1
ATOM 528 N N . LYS A 1 68 ? -1.297 -7.052 3.288 1.00 97.12 68 LYS A N 1
ATOM 529 C CA . LYS A 1 68 ? -0.366 -7.920 4.030 1.00 97.12 68 LYS A CA 1
ATOM 530 C C . LYS A 1 68 ? 1.052 -7.900 3.439 1.00 97.12 68 LYS A C 1
ATOM 532 O O . LYS A 1 68 ? 1.254 -7.681 2.250 1.00 97.12 68 LYS A O 1
ATOM 537 N N . LYS A 1 69 ? 2.064 -8.287 4.229 1.00 95.69 69 LYS A N 1
ATOM 538 C CA . LYS A 1 69 ? 3.464 -8.434 3.757 1.00 95.69 69 LYS A CA 1
ATOM 539 C C . LYS A 1 69 ? 3.594 -9.347 2.527 1.00 95.69 69 LYS A C 1
ATOM 541 O O . LYS A 1 69 ? 4.407 -9.091 1.645 1.00 95.69 69 LYS A O 1
ATOM 546 N N . LYS A 1 70 ? 2.774 -10.401 2.445 1.00 95.31 70 LYS A N 1
ATOM 547 C CA . LYS A 1 70 ? 2.740 -11.298 1.279 1.00 95.31 70 LYS A CA 1
ATOM 548 C C . LYS A 1 70 ? 2.212 -10.616 0.012 1.00 95.31 70 LYS A C 1
ATOM 550 O O . LYS A 1 70 ? 2.769 -10.842 -1.055 1.00 95.31 70 LYS A O 1
ATOM 555 N N . THR A 1 71 ? 1.195 -9.759 0.128 1.00 96.38 71 THR A N 1
ATOM 556 C CA . THR A 1 71 ? 0.648 -9.026 -1.021 1.00 96.38 71 THR A CA 1
ATOM 557 C C . THR A 1 71 ? 1.573 -7.889 -1.437 1.00 96.38 71 THR A C 1
ATOM 559 O O . THR A 1 71 ? 1.679 -7.642 -2.628 1.00 96.38 71 THR A O 1
ATOM 562 N N . LYS A 1 72 ? 2.363 -7.308 -0.517 1.00 97.44 72 LYS A N 1
ATOM 563 C CA . LYS A 1 72 ? 3.478 -6.410 -0.877 1.00 97.44 72 LYS A CA 1
ATOM 564 C C . LYS A 1 72 ? 4.439 -7.068 -1.868 1.00 97.44 72 LYS A C 1
ATOM 566 O O . LYS A 1 72 ? 4.786 -6.471 -2.876 1.00 97.44 72 LYS A O 1
ATOM 571 N N . LYS A 1 73 ? 4.868 -8.311 -1.602 1.00 96.19 73 LYS A N 1
ATOM 572 C CA . LYS A 1 73 ? 5.778 -9.042 -2.505 1.00 96.19 73 LYS A CA 1
ATOM 573 C C . LYS A 1 73 ? 5.167 -9.241 -3.896 1.00 96.19 73 LYS A C 1
ATOM 575 O O . LYS A 1 73 ? 5.887 -9.125 -4.878 1.00 96.19 73 LYS A O 1
ATOM 580 N N . GLN A 1 74 ? 3.864 -9.528 -3.968 1.00 95.62 74 GLN A N 1
ATOM 581 C CA . GLN A 1 74 ? 3.149 -9.644 -5.243 1.00 95.62 74 GLN A CA 1
ATOM 582 C C . GLN A 1 74 ? 3.058 -8.293 -5.951 1.00 95.62 74 GLN A C 1
ATOM 584 O O . GLN A 1 74 ? 3.376 -8.219 -7.130 1.00 95.62 74 GLN A O 1
ATOM 589 N N . PHE A 1 75 ? 2.732 -7.225 -5.221 1.00 96.00 75 PHE A N 1
ATOM 590 C CA . PHE A 1 75 ? 2.683 -5.870 -5.761 1.00 96.00 75 PHE A CA 1
ATOM 591 C C . PHE A 1 75 ? 4.015 -5.429 -6.365 1.00 96.00 75 PHE A C 1
ATOM 593 O O . PHE A 1 75 ? 4.019 -4.797 -7.405 1.00 96.00 75 PHE A O 1
ATOM 600 N N . MET A 1 76 ? 5.155 -5.802 -5.784 1.00 94.31 76 MET A N 1
ATOM 601 C CA . MET A 1 76 ? 6.458 -5.428 -6.351 1.00 94.31 76 MET A CA 1
ATOM 602 C C . MET A 1 76 ? 6.857 -6.223 -7.605 1.00 94.31 76 MET A C 1
ATOM 604 O O . MET A 1 76 ? 7.776 -5.806 -8.295 1.00 94.31 76 MET A O 1
ATOM 608 N N . LYS A 1 77 ? 6.246 -7.386 -7.871 1.00 92.38 77 LYS A N 1
ATOM 609 C CA . LYS A 1 77 ? 6.737 -8.341 -8.887 1.00 92.38 77 LYS A CA 1
ATOM 610 C C . LYS A 1 77 ? 5.734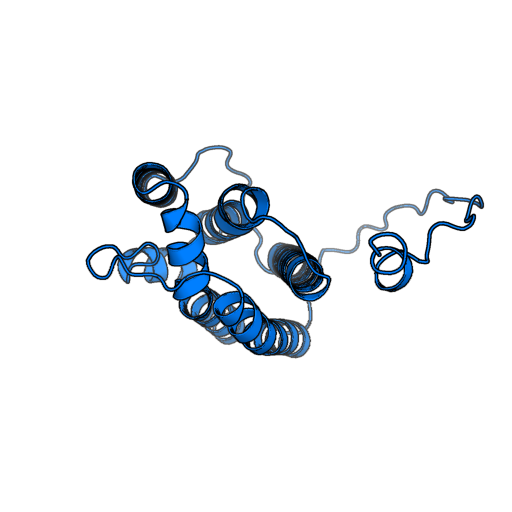 -8.692 -9.979 1.00 92.38 77 LYS A C 1
ATOM 612 O O . LYS A 1 77 ? 6.117 -9.291 -10.974 1.00 92.38 77 LYS A O 1
ATOM 617 N N . ASN A 1 78 ? 4.451 -8.426 -9.766 1.00 92.88 78 ASN A N 1
ATOM 618 C CA . ASN A 1 78 ? 3.391 -8.919 -10.628 1.00 92.88 78 ASN A CA 1
ATOM 619 C C . ASN A 1 78 ? 2.496 -7.756 -11.061 1.00 92.88 78 ASN A C 1
ATOM 621 O O . ASN A 1 78 ? 1.723 -7.230 -10.260 1.00 92.88 78 ASN A O 1
ATOM 625 N N . CYS A 1 79 ? 2.596 -7.395 -12.340 1.00 92.56 79 CYS A N 1
ATOM 626 C CA . CYS A 1 79 ? 1.824 -6.312 -12.941 1.00 92.56 79 CYS A CA 1
ATOM 627 C C . CYS A 1 79 ? 0.311 -6.523 -12.827 1.00 92.56 79 CYS A C 1
ATOM 629 O O . CYS A 1 79 ? -0.431 -5.577 -12.584 1.00 92.56 79 CYS A O 1
ATOM 631 N N . GLN A 1 80 ? -0.152 -7.771 -12.926 1.00 93.62 80 GLN A N 1
ATOM 632 C CA . GLN A 1 80 ? -1.570 -8.102 -12.851 1.00 93.62 80 GLN A CA 1
ATOM 633 C C . GLN A 1 80 ? -2.086 -7.858 -11.434 1.00 93.62 80 GLN A C 1
ATOM 635 O O . GLN A 1 80 ? -3.181 -7.341 -11.247 1.00 93.62 80 GLN A O 1
ATOM 640 N N . PHE A 1 81 ? -1.271 -8.165 -10.421 1.00 94.81 81 PHE A N 1
ATOM 641 C CA . PHE A 1 81 ? -1.603 -7.840 -9.039 1.00 94.81 81 PHE A CA 1
ATOM 642 C C . PHE A 1 81 ? -1.626 -6.327 -8.802 1.00 94.81 81 PHE A C 1
ATOM 644 O O . PHE A 1 81 ? -2.476 -5.852 -8.055 1.00 94.81 81 PHE A O 1
ATOM 651 N N . GLN A 1 82 ? -0.696 -5.575 -9.405 1.00 94.81 82 GLN A N 1
ATOM 652 C CA . GLN A 1 82 ? -0.670 -4.111 -9.316 1.00 94.81 82 GLN A CA 1
ATOM 653 C C . GLN A 1 82 ? -1.954 -3.515 -9.897 1.00 94.81 82 GLN A C 1
ATOM 655 O O . GLN A 1 82 ? -2.640 -2.770 -9.203 1.00 94.81 82 GLN A O 1
ATOM 660 N N . GLU A 1 83 ? -2.300 -3.892 -11.130 1.00 93.62 83 GLU A N 1
ATOM 661 C CA . GLU A 1 83 ? -3.502 -3.431 -11.826 1.00 93.62 83 GLU A CA 1
ATOM 662 C C . GLU A 1 83 ? -4.761 -3.789 -11.031 1.00 93.62 83 GLU A C 1
ATOM 664 O O . GLU A 1 83 ? -5.481 -2.885 -10.614 1.00 93.62 83 GLU A O 1
ATOM 669 N N . GLN A 1 84 ? -4.959 -5.066 -10.690 1.00 95.44 84 GLN A N 1
ATOM 670 C CA . GLN A 1 84 ? -6.157 -5.508 -9.972 1.00 95.44 84 GLN A CA 1
ATOM 671 C C . GLN A 1 84 ? -6.275 -4.902 -8.568 1.00 95.44 84 GLN A C 1
ATOM 673 O O . GLN A 1 84 ? -7.387 -4.680 -8.091 1.00 95.44 84 GLN A O 1
ATOM 678 N N . LEU A 1 85 ? -5.158 -4.617 -7.884 1.00 97.06 85 LEU A N 1
ATOM 679 C CA . LEU A 1 85 ? -5.199 -3.931 -6.592 1.00 97.06 85 LEU A CA 1
ATOM 680 C C . LEU A 1 85 ? -5.628 -2.468 -6.748 1.00 97.06 85 LEU A C 1
ATOM 682 O O . LEU A 1 85 ? -6.438 -1.991 -5.958 1.00 97.06 85 LEU A O 1
ATOM 686 N N . LEU A 1 86 ? -5.105 -1.755 -7.748 1.00 96.50 86 LEU A N 1
ATOM 687 C CA . LEU A 1 86 ? -5.515 -0.376 -8.025 1.00 96.50 86 LEU A CA 1
ATOM 688 C C . LEU A 1 86 ? -6.988 -0.310 -8.460 1.00 96.50 86 LEU A C 1
ATOM 690 O O . LEU A 1 86 ? -7.706 0.593 -8.029 1.00 96.50 86 LEU A O 1
ATOM 694 N N . SER A 1 87 ? -7.445 -1.285 -9.250 1.00 95.25 87 SER A N 1
ATOM 695 C CA . SER A 1 87 ? -8.849 -1.454 -9.643 1.00 95.25 87 SER A CA 1
ATOM 696 C C . SER A 1 87 ? -9.739 -1.716 -8.431 1.00 95.25 87 SER A C 1
ATOM 698 O O . SER A 1 87 ? -10.723 -1.010 -8.258 1.00 95.25 87 SER A O 1
ATOM 700 N N . PHE A 1 88 ? -9.333 -2.604 -7.515 1.00 97.38 88 PHE A N 1
ATOM 701 C CA . PHE A 1 88 ? -10.045 -2.843 -6.253 1.00 97.38 88 PHE A CA 1
ATOM 702 C C . PHE A 1 88 ? -10.258 -1.559 -5.433 1.00 97.38 88 PHE A C 1
ATOM 704 O O . PHE A 1 88 ? -11.339 -1.330 -4.896 1.00 97.38 88 PHE A O 1
ATOM 711 N N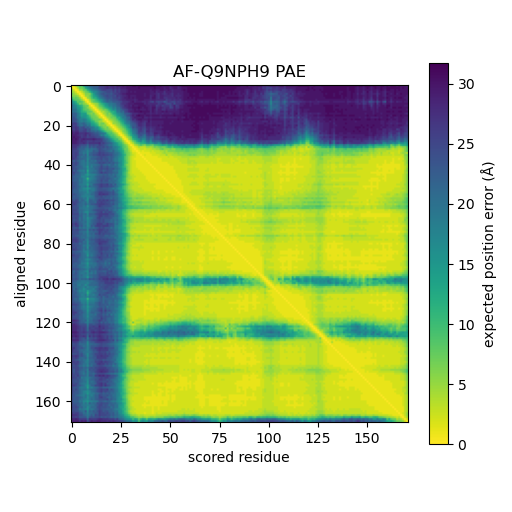 . PHE A 1 89 ? -9.252 -0.683 -5.341 1.00 98.00 89 PHE A N 1
ATOM 712 C CA . PHE A 1 89 ? -9.431 0.599 -4.652 1.00 98.00 89 PHE A CA 1
ATOM 713 C C . PHE A 1 89 ? -10.396 1.531 -5.397 1.00 98.00 89 PHE A C 1
ATOM 715 O O . PHE A 1 89 ? -11.243 2.154 -4.762 1.00 98.00 89 PHE A O 1
ATOM 722 N N . MET A 1 90 ? -10.307 1.615 -6.725 1.00 96.12 90 MET A N 1
ATOM 723 C CA . MET A 1 90 ? -11.203 2.460 -7.523 1.00 96.12 90 MET A CA 1
ATOM 724 C C . MET A 1 90 ? -12.659 1.990 -7.484 1.00 96.12 90 MET A C 1
ATOM 726 O O . MET A 1 90 ? -13.558 2.791 -7.245 1.00 96.12 90 MET A O 1
ATOM 730 N N . GLU A 1 91 ? -12.881 0.704 -7.724 1.00 95.69 91 GLU A N 1
ATOM 731 C CA . GLU A 1 91 ? -14.199 0.123 -7.973 1.00 95.69 91 GLU A CA 1
ATOM 732 C C . GLU A 1 91 ? -14.888 -0.263 -6.661 1.00 95.69 91 GLU A C 1
ATOM 734 O O . GLU A 1 91 ? -16.010 0.169 -6.399 1.00 95.69 91 GLU A O 1
ATOM 739 N N . ASP A 1 92 ? -14.211 -1.021 -5.794 1.00 96.81 92 ASP A N 1
ATOM 740 C CA . ASP A 1 92 ? -14.817 -1.539 -4.570 1.00 96.81 92 ASP A CA 1
ATOM 741 C C . ASP A 1 92 ? -14.756 -0.523 -3.417 1.00 96.81 92 ASP A C 1
ATOM 743 O O . ASP A 1 92 ? -15.730 -0.381 -2.677 1.00 96.81 92 ASP A O 1
ATOM 747 N N . VAL A 1 93 ? -13.626 0.176 -3.230 1.00 97.00 93 VAL A N 1
ATOM 748 C CA . VAL A 1 93 ? -13.424 1.067 -2.068 1.00 97.00 93 VAL A CA 1
ATOM 749 C C . VAL A 1 93 ? -14.003 2.457 -2.322 1.00 97.00 93 VAL A C 1
ATOM 751 O O . VAL A 1 93 ? -14.864 2.911 -1.568 1.00 97.00 93 VAL A O 1
ATOM 754 N N . PHE A 1 94 ? -13.540 3.149 -3.366 1.00 95.44 94 PHE A N 1
ATOM 755 C CA . PHE A 1 94 ? -13.985 4.510 -3.673 1.00 95.44 94 PHE A CA 1
ATOM 756 C C . PHE A 1 94 ? -15.368 4.536 -4.323 1.00 95.44 94 PHE A C 1
ATOM 758 O O . PHE A 1 94 ? -16.119 5.470 -4.058 1.00 95.44 94 PHE A O 1
ATOM 765 N N . GLY A 1 95 ? -15.743 3.495 -5.075 1.00 92.62 95 GLY A N 1
ATOM 766 C CA . GLY A 1 95 ? -17.093 3.354 -5.630 1.00 92.62 95 GLY A CA 1
ATOM 767 C C . GLY A 1 95 ? -18.196 3.253 -4.569 1.00 92.62 95 GLY A C 1
ATOM 768 O O . GLY A 1 95 ? -19.322 3.671 -4.818 1.00 92.62 95 GLY A O 1
ATOM 769 N N . GLN A 1 96 ? -17.878 2.762 -3.366 1.00 90.88 96 GLN A N 1
ATOM 770 C CA . GLN A 1 96 ? -18.820 2.693 -2.237 1.00 90.88 96 GLN A CA 1
ATOM 771 C C . GLN A 1 96 ? -18.667 3.848 -1.239 1.00 90.88 96 GLN A C 1
ATOM 773 O O . GLN A 1 96 ? -19.462 3.986 -0.306 1.00 90.88 96 GLN A O 1
ATOM 778 N N . LEU A 1 97 ? -17.636 4.682 -1.391 1.00 88.44 97 LEU A N 1
ATOM 779 C CA . LEU A 1 97 ? -17.437 5.833 -0.526 1.00 88.44 97 LEU A CA 1
ATOM 780 C C . LEU A 1 97 ? -18.518 6.873 -0.839 1.00 88.44 97 LEU A C 1
ATOM 782 O O . LEU A 1 97 ? -18.657 7.303 -1.977 1.00 88.44 97 LEU A O 1
ATOM 786 N N . GLN A 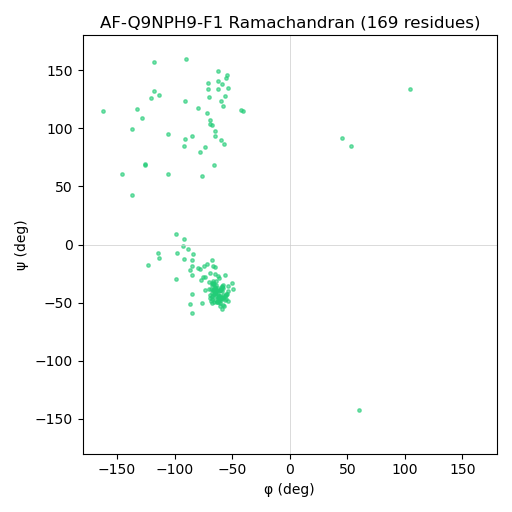1 98 ? -19.254 7.342 0.170 1.00 82.69 98 GLN A N 1
ATOM 787 C CA . GLN A 1 98 ? -20.153 8.485 -0.011 1.00 82.69 98 GLN 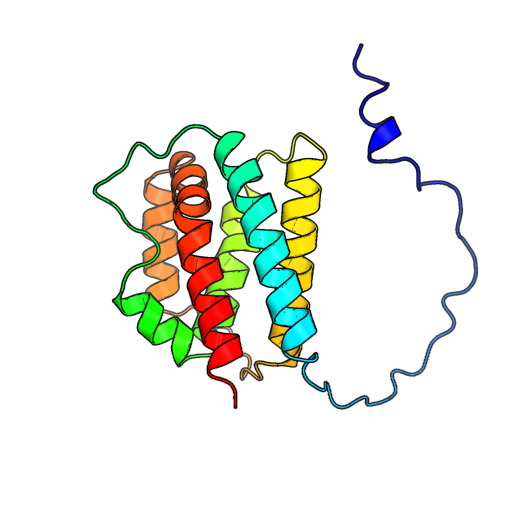A CA 1
ATOM 788 C C . GLN A 1 98 ? -19.317 9.734 -0.336 1.00 82.69 98 GLN A C 1
ATOM 790 O O . GLN A 1 98 ? -18.754 10.382 0.557 1.00 82.69 98 GLN A O 1
ATOM 795 N N . LEU A 1 99 ? -19.212 10.050 -1.630 1.00 74.25 99 LEU A N 1
ATOM 796 C CA . LEU A 1 99 ? -18.447 11.171 -2.178 1.00 74.25 99 LEU A CA 1
ATOM 797 C C . LEU A 1 99 ? -19.177 12.501 -1.955 1.00 74.25 99 LEU A C 1
ATOM 799 O O . LEU A 1 99 ? -19.497 13.233 -2.885 1.00 74.25 99 LEU A O 1
ATOM 803 N N . GLN A 1 100 ? -19.435 12.832 -0.693 1.00 73.94 100 GLN A N 1
ATOM 804 C CA . GLN A 1 100 ? -19.856 14.168 -0.300 1.00 73.94 100 GLN A CA 1
ATOM 805 C C . GLN A 1 100 ? -18.622 15.009 0.043 1.00 73.94 100 GLN A C 1
ATOM 807 O O . GLN A 1 100 ? -17.817 14.644 0.905 1.00 73.94 100 GLN A O 1
ATOM 812 N N . GLY A 1 101 ? -18.482 16.144 -0.645 1.00 76.31 101 GLY A N 1
ATOM 813 C CA . GLY A 1 101 ? -17.428 17.131 -0.424 1.00 76.31 101 GLY A CA 1
ATOM 814 C C . GLY A 1 101 ? -16.313 17.109 -1.475 1.00 76.31 101 GLY A C 1
ATOM 815 O O . GLY A 1 101 ? -15.734 16.069 -1.790 1.00 76.31 101 GLY A O 1
ATOM 816 N N . CYS A 1 102 ? -15.949 18.306 -1.947 1.00 82.44 102 CYS A N 1
ATOM 817 C CA . CYS A 1 102 ? -14.946 18.547 -2.994 1.00 82.44 102 CYS A CA 1
ATOM 818 C C . CYS A 1 102 ? -13.619 17.802 -2.774 1.00 82.44 102 CYS A C 1
ATOM 820 O O . CYS A 1 102 ? -13.002 17.320 -3.718 1.00 82.44 102 CYS A O 1
ATOM 822 N N . LYS A 1 103 ? -13.162 17.706 -1.516 1.00 86.44 103 LYS A N 1
ATOM 823 C CA . LYS A 1 103 ? -11.881 17.068 -1.176 1.00 86.44 103 LYS A CA 1
ATOM 824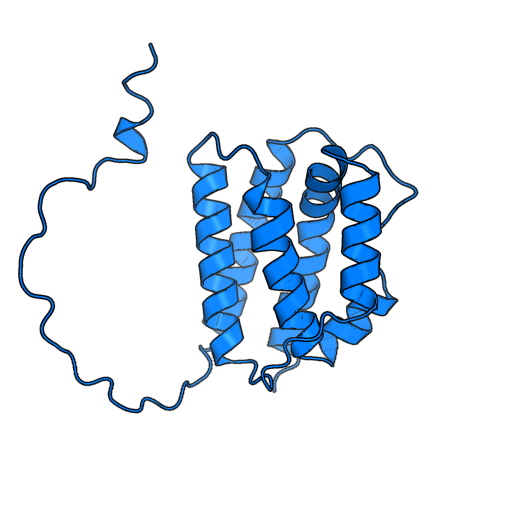 C C . LYS A 1 103 ? -11.881 15.564 -1.477 1.00 86.44 103 LYS A C 1
ATOM 826 O O . LYS A 1 103 ? -10.864 15.062 -1.945 1.00 86.44 103 LYS A O 1
ATOM 831 N N . LYS A 1 104 ? -13.000 14.862 -1.236 1.00 88.00 104 LYS A N 1
ATOM 832 C CA . LYS A 1 104 ? -13.119 13.419 -1.509 1.00 88.00 104 LYS A CA 1
ATOM 833 C C . LYS A 1 104 ? -13.127 13.152 -3.012 1.00 88.00 104 LYS A C 1
ATOM 835 O O . LYS A 1 104 ? -12.373 12.305 -3.470 1.00 88.00 104 LYS A O 1
ATOM 840 N N . ILE A 1 105 ? -13.916 13.928 -3.761 1.00 89.56 105 ILE A N 1
ATOM 841 C CA . ILE A 1 105 ? -13.992 13.846 -5.229 1.00 89.56 105 ILE A CA 1
ATOM 842 C C . ILE A 1 105 ? -12.605 14.067 -5.837 1.00 89.56 105 ILE A C 1
ATOM 844 O O . ILE A 1 105 ? -12.100 13.198 -6.541 1.00 89.56 105 ILE A O 1
ATOM 848 N N . ARG A 1 106 ? -11.933 15.159 -5.452 1.00 92.69 106 ARG A N 1
ATOM 849 C CA . ARG A 1 106 ? -10.591 15.484 -5.949 1.00 92.69 106 ARG A CA 1
ATOM 850 C C . ARG A 1 106 ? -9.570 14.387 -5.641 1.00 92.69 106 ARG A C 1
ATOM 852 O O . ARG A 1 106 ? -8.754 14.068 -6.493 1.00 92.69 106 ARG A O 1
ATOM 859 N N . PHE A 1 107 ? -9.625 13.779 -4.451 1.00 95.31 107 PHE A N 1
ATOM 860 C CA . PHE A 1 107 ? -8.753 12.647 -4.125 1.00 95.31 107 PHE A CA 1
ATOM 861 C C . PHE A 1 107 ? -8.963 11.468 -5.090 1.00 95.31 107 PHE A C 1
ATOM 863 O O . PHE A 1 107 ? -7.986 10.905 -5.580 1.00 95.31 107 PHE A O 1
ATOM 870 N N . VAL A 1 108 ? -10.218 11.099 -5.373 1.00 95.25 108 VAL A N 1
ATOM 871 C CA . VAL A 1 108 ? -10.537 9.989 -6.288 1.00 95.25 108 VAL A CA 1
ATOM 872 C C . VAL A 1 108 ? -10.078 10.302 -7.713 1.00 95.25 108 VAL A C 1
ATOM 874 O O . VAL A 1 108 ? -9.502 9.435 -8.367 1.00 95.25 108 VAL A O 1
ATOM 877 N N . GLU A 1 109 ? -10.252 11.541 -8.175 1.00 95.19 109 GLU A N 1
ATOM 878 C CA . GLU A 1 109 ? -9.764 12.000 -9.483 1.00 95.19 109 GLU A CA 1
ATOM 879 C C . GLU A 1 109 ? -8.235 11.929 -9.589 1.00 95.19 109 GLU A C 1
ATOM 881 O O . GLU A 1 109 ? -7.701 11.400 -10.566 1.00 95.19 109 GLU A O 1
ATOM 886 N N . ASP A 1 110 ? -7.514 12.401 -8.568 1.00 96.88 110 ASP A N 1
ATOM 887 C CA . ASP A 1 110 ? -6.051 12.335 -8.535 1.00 96.88 110 ASP A CA 1
ATOM 888 C C . ASP A 1 110 ? -5.551 10.888 -8.487 1.00 96.88 110 ASP A C 1
ATOM 890 O O . ASP A 1 110 ? -4.573 10.540 -9.153 1.00 96.88 110 ASP A O 1
ATOM 894 N N . PHE A 1 111 ? -6.227 10.026 -7.720 1.00 97.69 111 PHE A N 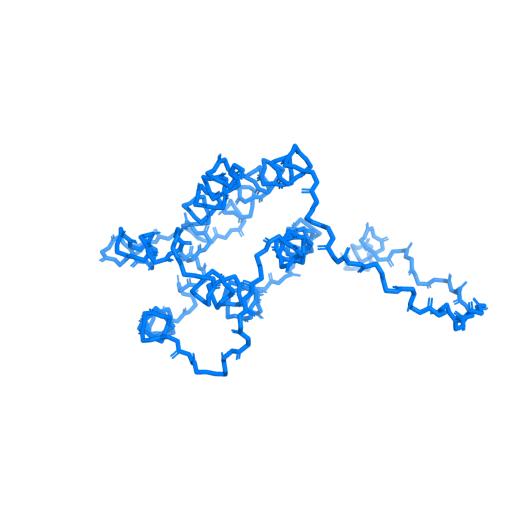1
ATOM 895 C CA . PHE A 1 111 ? -5.892 8.608 -7.645 1.00 97.69 111 PHE A CA 1
ATOM 896 C C . PHE A 1 111 ? -6.133 7.921 -8.993 1.00 97.69 111 PHE A C 1
ATOM 898 O O . PHE A 1 111 ? -5.282 7.160 -9.461 1.00 97.69 111 PHE A O 1
ATOM 905 N N . HIS A 1 112 ? -7.247 8.230 -9.663 1.00 96.75 112 HIS A N 1
ATOM 906 C CA . HIS A 1 112 ? -7.523 7.755 -11.015 1.00 96.75 112 HIS A CA 1
ATOM 907 C C . HIS A 1 112 ? -6.452 8.236 -12.006 1.00 96.75 112 HIS A C 1
ATOM 909 O O . HIS A 1 112 ? -5.924 7.434 -12.776 1.00 96.75 112 HIS A O 1
ATOM 915 N N . SER A 1 113 ? -6.058 9.512 -11.940 1.00 95.88 113 SER A N 1
ATOM 916 C CA . SER A 1 113 ? -4.972 10.074 -12.752 1.00 95.88 113 SER A CA 1
ATOM 917 C C . SER A 1 113 ? -3.651 9.332 -12.528 1.00 95.88 113 SER A C 1
ATOM 919 O O . SER A 1 113 ? -2.987 8.951 -13.492 1.00 95.88 113 SER A O 1
ATOM 921 N N . LEU A 1 114 ? -3.286 9.047 -11.272 1.00 95.50 114 LEU A N 1
ATOM 922 C CA . LEU A 1 114 ? -2.097 8.254 -10.956 1.00 95.50 114 LEU A CA 1
ATOM 923 C C . LEU A 1 114 ? -2.191 6.837 -11.540 1.00 95.50 114 LEU A C 1
ATOM 925 O O . LEU A 1 114 ? -1.233 6.390 -12.168 1.00 95.50 114 LEU A O 1
ATOM 929 N N . ARG A 1 115 ? -3.329 6.142 -11.388 1.00 94.38 115 ARG A N 1
ATOM 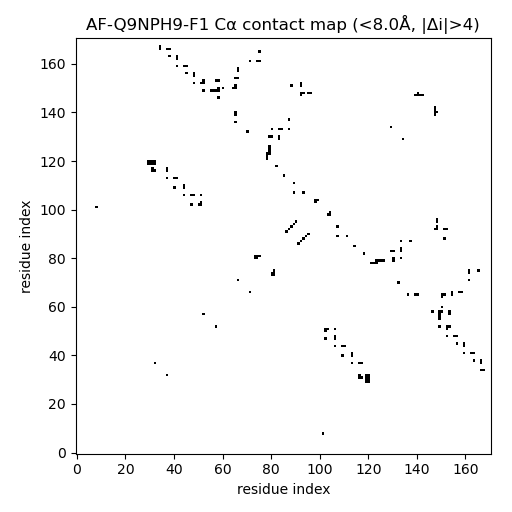930 C CA . ARG A 1 115 ? -3.549 4.804 -11.975 1.00 94.38 115 ARG A CA 1
ATOM 931 C C . ARG A 1 115 ? -3.343 4.824 -13.492 1.00 94.38 115 ARG A C 1
ATOM 933 O O . ARG A 1 115 ? -2.661 3.946 -14.015 1.00 94.38 115 ARG A O 1
ATOM 940 N N . GLN A 1 116 ? -3.881 5.829 -14.185 1.00 92.38 116 GLN A N 1
ATOM 941 C CA . GLN A 1 116 ? -3.687 5.990 -15.629 1.00 92.38 116 GLN A CA 1
ATOM 942 C C . GLN A 1 116 ? -2.218 6.245 -15.977 1.00 92.38 116 GLN A C 1
ATOM 944 O O . GLN A 1 116 ? -1.685 5.617 -16.883 1.00 92.38 116 GLN A O 1
ATOM 949 N N . LYS A 1 117 ? -1.513 7.106 -15.240 1.00 92.12 117 LYS A N 1
ATOM 950 C CA . LYS A 1 117 ? -0.082 7.343 -15.490 1.00 92.12 117 LYS A CA 1
ATOM 951 C C . LYS A 1 117 ? 0.763 6.087 -15.243 1.00 92.12 117 LYS A C 1
ATOM 953 O O . LYS A 1 117 ? 1.656 5.790 -16.030 1.00 92.12 117 LYS A O 1
ATOM 958 N N . LEU A 1 118 ? 0.448 5.313 -14.202 1.00 91.12 118 LEU A N 1
ATOM 959 C CA . LEU A 1 118 ? 1.111 4.041 -13.898 1.00 91.12 118 LEU A CA 1
ATOM 960 C C . LEU A 1 118 ? 0.875 2.980 -14.981 1.00 91.12 118 LEU A C 1
ATOM 962 O O . LEU A 1 118 ? 1.802 2.240 -15.298 1.00 91.12 118 LEU A O 1
ATOM 966 N N . SER A 1 119 ? -0.314 2.922 -15.591 1.00 88.88 119 SER A N 1
ATOM 967 C CA . SER A 1 119 ? -0.607 1.958 -16.666 1.00 88.88 119 SER A CA 1
ATOM 968 C C . SER A 1 119 ? 0.195 2.208 -17.951 1.00 88.88 119 SER A C 1
ATOM 970 O O . SER A 1 119 ? 0.346 1.300 -18.764 1.00 88.88 119 SER A O 1
ATOM 972 N N . HIS A 1 120 ? 0.752 3.412 -18.128 1.00 86.25 120 HIS A N 1
ATOM 973 C CA . HIS A 1 120 ? 1.697 3.713 -19.211 1.00 86.25 120 HIS A CA 1
ATOM 974 C C . HIS A 1 120 ? 3.120 3.225 -18.905 1.00 86.25 120 HIS A C 1
ATOM 976 O O . HIS A 1 120 ? 3.919 3.068 -19.820 1.00 86.25 120 HIS A O 1
ATOM 982 N N . CYS A 1 121 ? 3.440 2.987 -17.632 1.00 85.12 121 CYS A N 1
ATOM 983 C CA . CYS A 1 121 ? 4.755 2.529 -17.182 1.00 85.12 121 CYS A CA 1
ATOM 984 C C . CYS A 1 121 ? 4.812 1.019 -16.944 1.00 85.12 121 CYS A C 1
ATOM 986 O O . CYS A 1 121 ? 5.865 0.404 -17.075 1.00 85.12 121 CYS A O 1
ATOM 988 N N . ILE A 1 122 ? 3.681 0.424 -16.571 1.00 82.06 122 ILE A N 1
ATOM 989 C CA . ILE A 1 122 ? 3.554 -0.992 -16.249 1.00 82.06 122 ILE A CA 1
ATOM 990 C C . ILE A 1 122 ? 2.830 -1.660 -17.416 1.00 82.06 122 ILE A C 1
ATOM 992 O O . ILE A 1 122 ? 1.599 -1.668 -17.478 1.00 82.06 122 ILE A O 1
ATOM 996 N N . SER A 1 123 ? 3.587 -2.236 -18.349 1.00 76.62 123 SER A N 1
ATOM 997 C CA . SER A 1 123 ? 3.014 -3.102 -19.374 1.00 76.62 123 SER A CA 1
ATOM 998 C C . SER A 1 123 ? 2.600 -4.424 -18.729 1.00 76.62 123 SER A C 1
ATOM 1000 O O . SER A 1 123 ? 3.424 -5.198 -18.243 1.00 76.62 123 SER A O 1
ATOM 1002 N N . CYS A 1 124 ? 1.295 -4.679 -18.688 1.00 83.12 124 CYS A N 1
ATOM 1003 C CA . CYS A 1 124 ? 0.767 -5.951 -18.225 1.00 83.12 124 CYS A CA 1
ATOM 1004 C C . CYS A 1 124 ? 0.013 -6.649 -19.342 1.00 83.12 124 CYS A C 1
ATOM 1006 O O . CYS A 1 124 ? -0.840 -6.040 -19.987 1.00 83.12 124 CYS A O 1
ATOM 1008 N N . ALA A 1 125 ? 0.303 -7.934 -19.551 1.00 78.19 125 ALA A N 1
ATOM 1009 C CA . ALA A 1 125 ? -0.534 -8.761 -20.403 1.00 78.19 125 ALA A CA 1
ATOM 1010 C C . ALA A 1 125 ? -1.953 -8.773 -19.819 1.00 78.19 125 ALA A C 1
ATOM 1012 O O . ALA A 1 125 ? -2.147 -9.109 -18.647 1.00 78.19 125 ALA A O 1
ATOM 1013 N N . SER A 1 126 ? -2.940 -8.376 -20.622 1.00 70.62 126 SER A N 1
ATOM 1014 C CA . SER A 1 126 ? -4.339 -8.407 -20.210 1.00 70.62 126 SER A CA 1
ATOM 1015 C C . SER A 1 126 ? -4.720 -9.836 -19.831 1.00 70.62 126 SER A C 1
ATOM 1017 O O . SER A 1 126 ? -4.651 -10.743 -20.659 1.00 70.62 126 SER A O 1
ATOM 1019 N N . SER A 1 127 ? -5.130 -10.043 -18.583 1.00 75.00 127 SER A N 1
ATOM 1020 C CA . SER A 1 127 ? -5.669 -11.318 -18.119 1.00 75.00 127 SER A CA 1
ATOM 1021 C C . SER A 1 127 ? -6.944 -11.059 -17.337 1.00 75.00 127 SER A C 1
ATOM 1023 O O . SER A 1 127 ? -6.921 -10.423 -16.284 1.00 75.00 127 SER A O 1
ATOM 1025 N N . ALA A 1 128 ? -8.057 -11.581 -17.855 1.00 77.88 128 ALA A N 1
ATOM 1026 C CA . ALA A 1 128 ? -9.381 -11.433 -17.255 1.00 77.88 128 ALA A CA 1
ATOM 1027 C C . ALA A 1 128 ? -9.523 -12.176 -15.914 1.00 77.88 128 ALA A C 1
ATOM 1029 O O . ALA A 1 128 ? -10.482 -11.969 -15.174 1.00 77.88 128 ALA A O 1
ATOM 1030 N N . ARG A 1 129 ? -8.584 -13.070 -15.580 1.00 92.25 129 ARG A N 1
ATOM 1031 C CA . ARG A 1 129 ? -8.683 -13.895 -14.378 1.00 92.25 129 ARG A CA 1
ATOM 1032 C C . ARG A 1 129 ? -8.272 -13.103 -13.142 1.00 92.25 129 ARG A C 1
ATOM 1034 O O . ARG A 1 129 ? -7.108 -12.743 -12.988 1.00 92.25 129 ARG A O 1
ATOM 1041 N N . GLU A 1 130 ? -9.193 -12.916 -12.203 1.00 92.69 130 GLU A N 1
ATOM 1042 C CA . GLU A 1 130 ? -8.850 -12.345 -10.900 1.00 92.69 130 GLU A CA 1
ATOM 1043 C C . GLU A 1 130 ? -7.852 -13.250 -10.149 1.00 92.69 130 GLU A C 1
ATOM 1045 O O . GLU A 1 130 ? -7.996 -14.477 -10.074 1.00 92.69 130 GLU A O 1
ATOM 1050 N N . MET A 1 131 ? -6.805 -12.649 -9.586 1.00 95.00 131 MET A N 1
ATOM 1051 C CA . MET A 1 131 ? -5.812 -13.374 -8.806 1.00 95.00 131 MET A CA 1
ATOM 1052 C C . MET A 1 131 ? -6.402 -13.823 -7.465 1.00 95.00 131 MET A C 1
ATOM 1054 O O . MET A 1 131 ? -7.018 -13.037 -6.748 1.00 95.00 131 MET A O 1
ATOM 1058 N N . LYS A 1 132 ? -6.093 -15.056 -7.030 1.00 96.19 132 LYS A N 1
ATOM 1059 C CA . LYS A 1 132 ? -6.561 -15.614 -5.738 1.00 96.19 132 LYS A CA 1
ATOM 1060 C C . LYS A 1 132 ? -6.311 -14.684 -4.539 1.00 96.19 132 LYS A C 1
ATOM 1062 O O . LYS A 1 132 ? -7.068 -14.700 -3.567 1.00 96.19 132 LYS A O 1
ATOM 1067 N N . SER A 1 133 ? -5.224 -13.909 -4.565 1.00 96.44 133 SER A N 1
ATOM 1068 C CA . SER A 1 133 ? -4.890 -12.937 -3.520 1.00 96.44 133 SER A CA 1
ATOM 1069 C C . SER A 1 133 ? -5.833 -11.732 -3.496 1.00 96.44 133 SER A C 1
ATOM 1071 O O . SER A 1 133 ? -6.199 -11.313 -2.398 1.00 96.44 133 SER A O 1
ATOM 1073 N N . ILE A 1 134 ? -6.260 -11.235 -4.660 1.00 97.25 134 ILE A N 1
ATOM 1074 C CA . ILE A 1 134 ? -7.268 -10.175 -4.798 1.00 97.25 134 ILE A CA 1
ATOM 1075 C C . ILE A 1 134 ? -8.633 -10.704 -4.362 1.00 97.25 134 ILE A C 1
ATOM 1077 O O . ILE A 1 134 ? -9.229 -10.132 -3.454 1.00 97.25 134 ILE A O 1
ATOM 1081 N N . THR A 1 135 ? -9.055 -11.877 -4.847 1.00 97.50 135 THR A N 1
ATOM 1082 C CA . THR A 1 135 ? -10.325 -12.503 -4.432 1.00 97.50 135 THR A CA 1
ATOM 1083 C C . THR A 1 135 ? -10.412 -12.676 -2.918 1.00 97.50 135 THR A C 1
ATOM 1085 O O . THR A 1 135 ? -11.428 -12.381 -2.291 1.00 97.50 135 THR A O 1
ATOM 1088 N N . ARG A 1 136 ? -9.327 -13.134 -2.277 1.00 97.31 136 ARG A N 1
ATOM 1089 C CA . ARG A 1 136 ? -9.289 -13.292 -0.815 1.00 97.31 136 ARG A CA 1
ATOM 1090 C C . ARG A 1 136 ? -9.351 -11.946 -0.088 1.00 97.31 136 ARG A C 1
ATOM 1092 O O . ARG A 1 136 ? -9.917 -11.894 1.001 1.00 97.31 136 ARG A O 1
ATOM 1099 N N . MET A 1 137 ? -8.769 -10.892 -0.658 1.00 97.81 137 MET A N 1
ATOM 1100 C CA . MET A 1 137 ? -8.849 -9.533 -0.119 1.00 97.81 137 MET A CA 1
ATOM 1101 C C . MET A 1 137 ? -10.278 -8.992 -0.218 1.00 97.81 137 MET A C 1
ATOM 1103 O O . MET A 1 137 ? -10.829 -8.616 0.815 1.00 97.81 137 MET A O 1
ATOM 1107 N N . LYS A 1 138 ? -10.907 -9.073 -1.400 1.00 97.94 138 LYS A N 1
ATOM 1108 C CA . LYS A 1 138 ? -12.311 -8.695 -1.629 1.00 97.94 138 LYS A CA 1
ATOM 1109 C C . LYS A 1 138 ? -13.259 -9.431 -0.685 1.00 97.94 138 LYS A C 1
ATOM 1111 O O . LYS A 1 138 ? -14.050 -8.797 0.001 1.00 97.94 138 LYS A O 1
ATOM 1116 N N . ARG A 1 139 ? -13.112 -10.754 -0.526 1.00 97.94 139 ARG A N 1
ATOM 1117 C CA . ARG A 1 139 ? -13.910 -11.533 0.445 1.00 97.94 139 ARG A CA 1
ATOM 1118 C C . ARG A 1 139 ? -13.805 -10.992 1.871 1.00 97.94 139 ARG A C 1
ATOM 1120 O O . ARG A 1 139 ? -14.807 -10.936 2.570 1.00 97.94 139 ARG A O 1
ATOM 1127 N N . ILE A 1 140 ? -12.605 -10.615 2.323 1.00 97.50 140 ILE A N 1
ATOM 1128 C CA . ILE A 1 140 ? -12.424 -10.034 3.662 1.00 97.50 140 ILE A CA 1
ATOM 1129 C C . ILE A 1 140 ? -13.086 -8.658 3.738 1.00 97.50 140 ILE A C 1
ATOM 1131 O O . ILE A 1 140 ? -13.787 -8.407 4.712 1.00 97.50 140 ILE A O 1
ATOM 1135 N N . PHE A 1 141 ? -12.859 -7.807 2.735 1.00 97.88 141 PHE A N 1
ATOM 1136 C CA . PHE A 1 141 ? -13.415 -6.458 2.633 1.00 97.88 141 PHE A CA 1
ATOM 1137 C C . PHE A 1 141 ? -14.948 -6.469 2.688 1.00 97.88 141 PHE A C 1
ATOM 1139 O O . PHE A 1 141 ? -15.525 -5.838 3.568 1.00 97.88 141 PHE A O 1
ATOM 1146 N N . TYR A 1 142 ? -15.603 -7.271 1.846 1.00 97.38 142 TYR A N 1
ATOM 1147 C CA . TYR A 1 142 ? -17.063 -7.376 1.827 1.00 97.38 142 TYR A CA 1
ATOM 1148 C C . TYR A 1 142 ? -17.629 -8.020 3.096 1.00 97.38 142 TYR A C 1
ATOM 1150 O O . TYR A 1 142 ? -18.663 -7.589 3.598 1.00 97.38 142 TYR A O 1
ATOM 1158 N N . ARG A 1 143 ? -16.926 -8.996 3.688 1.00 97.19 143 ARG A N 1
ATOM 1159 C CA . ARG A 1 143 ? -17.359 -9.641 4.940 1.00 97.19 143 ARG A CA 1
ATOM 1160 C C . ARG A 1 143 ? -17.449 -8.670 6.121 1.00 97.19 143 ARG A C 1
ATOM 1162 O O . ARG A 1 143 ? -18.226 -8.916 7.035 1.00 97.19 143 ARG A O 1
ATOM 1169 N N . ILE A 1 144 ? -16.654 -7.599 6.139 1.00 96.06 144 ILE A N 1
ATOM 1170 C CA . ILE A 1 144 ? -16.707 -6.578 7.202 1.00 96.06 144 ILE A CA 1
ATOM 1171 C C . ILE A 1 144 ? -17.649 -5.403 6.871 1.00 96.06 144 ILE A C 1
ATOM 1173 O O . ILE A 1 144 ? -17.733 -4.456 7.657 1.00 96.06 144 ILE A O 1
ATOM 1177 N N . GLY A 1 145 ? -18.377 -5.465 5.748 1.00 94.31 145 GLY A N 1
ATOM 1178 C CA . GLY A 1 145 ? -19.375 -4.475 5.331 1.00 94.31 145 GLY A CA 1
ATOM 1179 C C . GLY A 1 145 ? -18.794 -3.070 5.152 1.00 94.31 145 GLY A C 1
ATOM 1180 O O . GLY A 1 145 ? -17.641 -2.912 4.756 1.00 94.31 145 GLY A O 1
ATOM 1181 N N . ASN A 1 146 ? -19.554 -2.034 5.525 1.00 92.38 146 ASN A N 1
ATOM 1182 C CA . ASN A 1 146 ? -19.130 -0.627 5.407 1.00 92.38 146 ASN A CA 1
ATOM 1183 C C . ASN A 1 146 ? -17.810 -0.318 6.141 1.00 92.38 146 ASN A C 1
ATOM 1185 O O . ASN A 1 146 ? -17.062 0.568 5.730 1.00 92.38 146 ASN A O 1
ATOM 1189 N N . LYS A 1 147 ? -17.469 -1.079 7.195 1.00 95.31 147 LYS A N 1
ATOM 1190 C CA . LYS A 1 147 ? -16.178 -0.940 7.896 1.00 95.31 147 LYS A CA 1
ATOM 1191 C C . LYS A 1 147 ? -14.989 -1.315 7.002 1.00 95.31 147 LYS A C 1
ATOM 1193 O O . LYS A 1 147 ? -13.866 -0.904 7.284 1.00 95.31 147 LYS A O 1
ATOM 1198 N N . GLY A 1 148 ? -15.223 -2.059 5.919 1.00 96.62 148 GLY A N 1
ATOM 1199 C CA . GLY A 1 148 ? -14.233 -2.370 4.893 1.00 96.62 148 GLY A CA 1
ATOM 1200 C C . GLY A 1 148 ? -13.686 -1.132 4.203 1.00 96.62 148 GLY A C 1
ATOM 1201 O O . GLY A 1 148 ? -12.475 -1.047 4.004 1.00 96.62 148 GLY A O 1
ATOM 1202 N N . ILE A 1 149 ? -14.542 -0.144 3.931 1.00 95.62 149 ILE A N 1
ATOM 1203 C CA . ILE A 1 149 ? -14.147 1.137 3.330 1.00 95.62 149 ILE A CA 1
ATOM 1204 C C . ILE A 1 149 ? -13.195 1.871 4.276 1.00 95.62 149 ILE A C 1
ATOM 1206 O O . ILE A 1 149 ? -12.102 2.269 3.875 1.00 95.62 149 ILE A O 1
ATOM 1210 N N . TYR A 1 150 ? -13.565 1.983 5.556 1.00 95.62 150 TYR A N 1
ATOM 1211 C CA . TYR A 1 150 ? -12.742 2.665 6.558 1.00 95.62 150 TYR A CA 1
ATOM 1212 C C . TYR A 1 150 ? -11.399 1.969 6.752 1.00 95.62 150 TYR A C 1
ATOM 1214 O O . TYR A 1 150 ? -10.362 2.627 6.789 1.00 95.62 150 TYR A O 1
ATOM 1222 N N . LYS A 1 151 ? -11.401 0.633 6.781 1.00 97.62 151 LYS A N 1
ATOM 1223 C CA . LYS A 1 151 ? -10.179 -0.165 6.830 1.00 97.62 151 LYS A CA 1
ATOM 1224 C C . LYS A 1 151 ? -9.281 0.082 5.619 1.00 97.62 151 LYS A C 1
ATOM 1226 O O . LYS A 1 151 ? -8.104 0.375 5.801 1.00 97.62 151 LYS A O 1
ATOM 1231 N N . ALA A 1 152 ? -9.817 0.010 4.403 1.00 97.81 152 ALA A N 1
ATOM 1232 C CA . ALA A 1 152 ? -9.037 0.220 3.186 1.00 97.81 152 ALA A CA 1
ATOM 1233 C C . ALA A 1 152 ? -8.445 1.638 3.113 1.00 97.81 152 ALA A C 1
ATOM 1235 O O . ALA A 1 152 ? -7.258 1.783 2.832 1.00 97.81 152 ALA A O 1
ATOM 1236 N N . ILE A 1 153 ? -9.229 2.670 3.449 1.00 96.94 153 ILE A N 1
ATOM 1237 C CA . ILE A 1 153 ? -8.747 4.060 3.515 1.00 96.94 153 ILE A CA 1
ATOM 1238 C C . ILE A 1 153 ? -7.697 4.228 4.623 1.00 96.94 153 ILE A C 1
ATOM 1240 O O . ILE A 1 153 ? -6.709 4.934 4.435 1.00 96.94 153 ILE A O 1
ATOM 1244 N N . SER A 1 154 ? -7.860 3.558 5.768 1.00 96.69 154 SER A N 1
ATOM 1245 C CA . SER A 1 154 ? -6.888 3.630 6.865 1.00 96.69 154 SER A CA 1
ATOM 1246 C C . SER A 1 154 ? -5.516 3.046 6.510 1.00 96.69 154 SER A C 1
ATOM 1248 O O . SER A 1 154 ? -4.535 3.484 7.113 1.00 96.69 154 SER A O 1
ATOM 1250 N N . GLU A 1 155 ? -5.474 2.110 5.546 1.00 97.75 155 GLU A N 1
ATOM 1251 C CA . GLU A 1 155 ? -4.286 1.431 5.002 1.00 97.75 155 GLU A CA 1
ATOM 1252 C C . GLU A 1 155 ? -3.796 2.056 3.673 1.00 97.75 155 GLU A C 1
ATOM 1254 O O . GLU A 1 155 ? -2.940 1.494 2.986 1.00 97.75 155 GLU A O 1
ATOM 1259 N N . LEU A 1 156 ? -4.339 3.206 3.264 1.00 97.31 156 LEU A N 1
ATOM 1260 C CA . LEU A 1 156 ? -4.006 3.845 1.988 1.00 97.31 156 LEU A CA 1
ATOM 1261 C C . LEU A 1 156 ? -2.547 4.333 1.930 1.00 97.31 156 LEU A C 1
ATOM 1263 O O . LEU A 1 156 ? -1.903 4.246 0.887 1.00 97.31 156 LEU A O 1
ATOM 1267 N N . ASP A 1 157 ? -2.000 4.776 3.060 1.00 96.88 157 ASP A N 1
ATOM 1268 C CA . ASP A 1 157 ? -0.585 5.124 3.234 1.00 96.88 157 ASP A CA 1
ATOM 1269 C C . ASP A 1 157 ? 0.351 3.939 2.935 1.00 96.88 157 ASP A C 1
ATOM 1271 O O . ASP A 1 157 ? 1.414 4.111 2.328 1.00 96.88 157 ASP A O 1
ATOM 1275 N N . ILE A 1 158 ? -0.070 2.719 3.288 1.00 97.88 158 ILE A N 1
ATOM 1276 C CA . ILE A 1 158 ? 0.643 1.483 2.955 1.00 97.88 158 ILE A CA 1
ATOM 1277 C C . ILE A 1 158 ? 0.656 1.282 1.438 1.00 97.88 158 ILE A C 1
ATOM 1279 O O . ILE A 1 158 ? 1.724 1.009 0.889 1.00 97.88 158 ILE A O 1
ATOM 1283 N N . LEU A 1 159 ? -0.483 1.429 0.753 1.00 98.19 159 LEU A N 1
ATOM 1284 C CA . LEU A 1 159 ? -0.543 1.292 -0.707 1.00 98.19 159 LEU A CA 1
ATOM 1285 C C . LEU A 1 159 ? 0.338 2.334 -1.405 1.00 98.19 159 LEU A C 1
ATOM 1287 O O . LEU A 1 159 ? 1.161 1.970 -2.246 1.00 98.19 159 LEU A O 1
ATOM 1291 N N . LEU A 1 160 ? 0.211 3.609 -1.025 1.00 98.12 160 LEU A N 1
ATOM 1292 C CA . LEU A 1 160 ? 1.021 4.693 -1.585 1.00 98.12 160 LEU A CA 1
ATOM 1293 C C . LEU A 1 160 ? 2.521 4.437 -1.374 1.00 98.12 160 LEU A C 1
ATOM 1295 O O . LEU A 1 160 ? 3.312 4.682 -2.283 1.00 98.12 160 LEU A O 1
ATOM 1299 N N . SER A 1 161 ? 2.911 3.821 -0.250 1.00 97.50 161 SER A N 1
ATOM 1300 C CA . SER A 1 161 ? 4.321 3.475 0.007 1.00 97.50 161 SER A CA 1
ATOM 1301 C C . SER A 1 161 ? 4.833 2.391 -0.932 1.00 97.50 161 SER A C 1
ATOM 1303 O O . SER A 1 161 ? 6.007 2.378 -1.302 1.00 97.50 161 SER A O 1
ATOM 1305 N N . TRP A 1 162 ? 3.961 1.463 -1.330 1.00 97.38 162 TRP A N 1
ATOM 1306 C CA . TRP A 1 162 ? 4.317 0.419 -2.281 1.00 97.38 162 TRP A CA 1
ATOM 1307 C C . TRP A 1 162 ? 4.434 0.989 -3.690 1.00 97.38 162 TRP A C 1
ATOM 1309 O O . TRP A 1 162 ? 5.366 0.615 -4.393 1.00 97.38 162 TRP A O 1
ATOM 1319 N N . ILE A 1 163 ? 3.547 1.912 -4.078 1.00 96.06 163 ILE A N 1
ATOM 1320 C CA . ILE A 1 163 ? 3.633 2.617 -5.364 1.00 96.06 163 ILE A CA 1
ATOM 1321 C C . ILE A 1 163 ? 4.922 3.439 -5.428 1.00 96.06 163 ILE A C 1
ATOM 1323 O O . ILE A 1 163 ? 5.670 3.305 -6.391 1.00 96.06 163 ILE A O 1
ATOM 1327 N N . LYS A 1 164 ? 5.227 4.232 -4.392 1.00 95.06 164 LYS A N 1
ATOM 1328 C CA . LYS A 1 164 ? 6.464 5.024 -4.338 1.00 95.06 164 LYS A CA 1
ATOM 1329 C C . LYS A 1 164 ? 7.700 4.137 -4.494 1.00 95.06 164 LYS A C 1
ATOM 1331 O O . LYS A 1 164 ? 8.525 4.373 -5.369 1.00 95.06 164 LYS A O 1
ATOM 1336 N N . LYS A 1 165 ? 7.753 3.034 -3.742 1.00 94.94 165 LYS A N 1
ATOM 1337 C CA . LYS A 1 165 ? 8.844 2.060 -3.850 1.00 94.94 165 LYS A CA 1
ATOM 1338 C C . LYS A 1 165 ? 8.927 1.395 -5.229 1.00 94.94 165 LYS A C 1
ATOM 1340 O O . LYS A 1 165 ? 10.026 1.118 -5.698 1.00 94.94 165 LYS A O 1
ATOM 1345 N N . LEU A 1 166 ? 7.790 1.102 -5.864 1.00 92.88 166 LEU A N 1
ATOM 1346 C CA . LEU A 1 166 ? 7.755 0.542 -7.217 1.00 92.88 166 LEU A CA 1
ATOM 1347 C C . LEU A 1 166 ? 8.434 1.494 -8.210 1.00 92.88 166 LEU A C 1
ATOM 1349 O O . LEU A 1 166 ? 9.318 1.057 -8.942 1.00 92.88 166 LEU A O 1
ATOM 1353 N N . LEU A 1 167 ? 8.086 2.783 -8.152 1.00 91.62 167 LEU A N 1
ATOM 1354 C CA . LEU A 1 167 ? 8.657 3.841 -8.995 1.00 91.62 167 LEU A CA 1
ATOM 1355 C C . LEU A 1 167 ? 10.158 4.062 -8.758 1.00 91.62 167 LEU A C 1
ATOM 1357 O O . LEU A 1 167 ? 10.894 4.366 -9.691 1.00 91.62 167 LEU A O 1
ATOM 1361 N N . GLU A 1 168 ? 10.619 3.913 -7.517 1.00 88.88 168 GLU A N 1
ATOM 1362 C CA . GLU A 1 168 ? 12.044 3.994 -7.169 1.00 88.88 168 GLU A CA 1
ATOM 1363 C C . GLU A 1 168 ? 12.838 2.786 -7.692 1.00 88.88 168 GLU A C 1
ATOM 1365 O O . GLU A 1 168 ? 14.005 2.928 -8.046 1.00 88.88 168 GLU A O 1
ATOM 1370 N N . SER A 1 169 ? 12.211 1.604 -7.754 1.00 85.62 169 SER A N 1
ATOM 1371 C CA . SER A 1 169 ? 12.860 0.358 -8.191 1.00 85.62 169 SER A CA 1
ATOM 1372 C C . SER A 1 169 ? 12.885 0.134 -9.705 1.00 85.62 169 SER A C 1
ATOM 1374 O O . SER A 1 169 ? 13.674 -0.682 -10.172 1.00 85.62 169 SER A O 1
ATOM 1376 N N . SER A 1 170 ? 12.035 0.823 -10.471 1.00 71.88 170 SER A N 1
ATOM 1377 C CA . SER A 1 170 ? 12.036 0.768 -11.936 1.00 71.88 170 SER A CA 1
ATOM 1378 C C . SER A 1 170 ? 13.176 1.631 -12.487 1.00 71.88 170 SER A C 1
ATOM 1380 O O . SER A 1 170 ? 12.942 2.797 -12.820 1.00 71.88 170 SER A O 1
ATOM 1382 N N . GLN A 1 171 ? 14.397 1.081 -12.463 1.00 50.19 171 GLN A N 1
ATOM 1383 C CA . GLN A 1 171 ? 15.616 1.635 -13.070 1.00 50.19 171 GLN A CA 1
ATOM 1384 C C . GLN A 1 171 ? 15.539 1.621 -14.591 1.00 50.19 171 GLN A C 1
ATOM 1386 O O . GLN A 1 171 ? 15.119 0.581 -15.143 1.00 50.19 171 GLN A O 1
#

pLDDT: mean 85.17, std 17.48, range [41.03, 98.19]

Mean predicted aligned error: 10.06 Å

Secondary structure (DSSP, 8-state):
--STTTTTT----S----------------PPPPHHHHHHHHHHHHHHHHHHHHTS-----TT--SS-HHHHHHHHH-HHHHHHHHHHIIIIIITTS---SHHHHHHHHHHHHHHHHHHTT-------SPPHHHHHHHHHHHHTTTHHHHHHHHTHHHHHHHHHHHHHH--